Protein AF-A0AAW1DKM3-F1 (afdb_monomer_lite)

Secondary structure (DSSP, 8-state):
----SSSEEEEEEEETTTEEEEEEEE-S--GGG-EEEEEEEE-SS-EEEEEEEE---------

Radius of gyration: 15.53 Å; chains: 1; bounding box: 32×28×52 Å

pLDDT: mean 88.66, std 10.2, range [56.25, 95.25]

InterPro domains:
  IPR013098 Immunoglobulin I-set [PF07679] (21-54)
  IPR013783 Immunoglobulin-like fold [G3DSA:2.60.40.10] (2-58)
  IPR036179 Immunoglobulin-like domain superfamily [SSF48726] (2-55)

Structure (mmCIF, N/CA/C/O backbone):
data_AF-A0AAW1DKM3-F1
#
_entry.id   AF-A0AAW1DKM3-F1
#
loop_
_atom_site.group_PDB
_atom_site.id
_atom_site.type_symbol
_atom_site.label_atom_id
_atom_site.label_alt_id
_atom_site.label_comp_id
_atom_site.label_asym_id
_atom_site.label_entity_id
_atom_site.label_seq_id
_atom_site.pdbx_PDB_ins_code
_atom_site.Cartn_x
_atom_site.Cartn_y
_atom_site.Cartn_z
_atom_site.occupancy
_atom_site.B_iso_or_equiv
_atom_site.auth_seq_id
_atom_site.auth_comp_id
_atom_site.auth_asym_id
_atom_site.auth_atom_id
_atom_site.pdbx_PDB_model_num
ATOM 1 N N . MET A 1 1 ? -11.620 6.461 -5.247 1.00 81.19 1 MET A N 1
ATOM 2 C CA . MET A 1 1 ? -10.253 7.011 -5.128 1.00 81.19 1 MET A CA 1
ATOM 3 C C . MET A 1 1 ? -10.048 7.403 -3.677 1.00 81.19 1 MET A C 1
ATOM 5 O O . MET A 1 1 ? -10.924 8.066 -3.136 1.00 81.19 1 MET A O 1
ATOM 9 N N . ILE A 1 2 ? -8.978 6.938 -3.031 1.00 87.44 2 ILE A N 1
ATOM 10 C CA . ILE A 1 2 ? -8.662 7.354 -1.657 1.00 87.44 2 ILE A CA 1
ATOM 11 C C . ILE A 1 2 ? -8.047 8.751 -1.729 1.00 87.44 2 ILE A C 1
ATOM 13 O O . ILE A 1 2 ? -7.157 8.990 -2.539 1.00 87.44 2 ILE A O 1
ATOM 17 N N . VAL A 1 3 ? -8.553 9.675 -0.915 1.00 89.56 3 VAL A N 1
ATOM 18 C CA . VAL A 1 3 ? -8.082 11.063 -0.865 1.00 89.56 3 VAL A CA 1
ATOM 19 C C . VAL A 1 3 ? -7.267 11.262 0.407 1.00 89.56 3 VAL A C 1
ATOM 21 O O . VAL A 1 3 ? -7.651 10.786 1.481 1.00 89.56 3 VAL A O 1
ATOM 24 N N . ARG A 1 4 ? -6.134 11.963 0.281 1.00 91.06 4 ARG A N 1
ATOM 25 C CA . ARG A 1 4 ? -5.238 12.256 1.404 1.00 91.06 4 ARG A CA 1
ATOM 26 C C . ARG A 1 4 ? -6.010 12.979 2.508 1.00 91.06 4 ARG A C 1
ATOM 28 O O . ARG A 1 4 ? -6.677 13.979 2.260 1.00 91.06 4 ARG A O 1
ATOM 35 N N . SER A 1 5 ? -5.924 12.455 3.722 1.00 93.38 5 SER A N 1
ATOM 36 C CA . SER A 1 5 ? -6.641 12.945 4.900 1.00 93.38 5 SER A CA 1
ATOM 37 C C . SER A 1 5 ? -5.896 12.533 6.177 1.00 93.38 5 SER A C 1
ATOM 39 O O . SER A 1 5 ? -4.949 11.750 6.104 1.00 93.38 5 SER A O 1
ATOM 41 N N . PRO A 1 6 ? -6.307 13.003 7.368 1.00 94.44 6 PRO A N 1
ATOM 42 C CA . PRO A 1 6 ? -5.720 12.530 8.622 1.00 94.44 6 PRO A CA 1
ATOM 43 C C . PRO A 1 6 ? -5.818 11.007 8.814 1.00 94.44 6 PRO A C 1
ATOM 45 O O . PRO A 1 6 ? -4.937 10.418 9.436 1.00 94.44 6 PRO A O 1
ATOM 48 N N . LYS A 1 7 ? -6.857 10.375 8.249 1.00 94.56 7 LYS A N 1
ATOM 49 C CA . LYS A 1 7 ? -7.049 8.919 8.246 1.00 94.56 7 LYS A CA 1
ATOM 50 C C . LYS A 1 7 ? -6.189 8.215 7.195 1.00 94.56 7 LYS A C 1
ATOM 52 O O . LYS A 1 7 ? -5.559 7.210 7.503 1.00 94.56 7 LYS A O 1
ATOM 57 N N . TYR A 1 8 ? -6.166 8.742 5.971 1.00 95.19 8 TYR A N 1
ATOM 58 C CA . TYR A 1 8 ? -5.462 8.154 4.830 1.00 95.19 8 TYR A CA 1
ATOM 59 C C . TYR A 1 8 ? -4.244 8.994 4.457 1.00 95.19 8 TYR A C 1
ATOM 61 O O . TYR A 1 8 ? -4.367 10.036 3.807 1.00 95.19 8 TYR A O 1
ATOM 69 N N . PHE A 1 9 ? -3.064 8.528 4.844 1.00 95.25 9 PHE A N 1
ATOM 70 C CA . PHE A 1 9 ? -1.804 9.179 4.523 1.00 95.25 9 PHE A CA 1
ATOM 71 C C . PHE A 1 9 ? -1.121 8.444 3.369 1.00 95.25 9 PHE A C 1
ATOM 73 O O . PHE A 1 9 ? -0.988 7.225 3.407 1.00 95.25 9 PHE A O 1
ATOM 80 N N . MET A 1 10 ? -0.739 9.186 2.329 1.00 93.06 10 MET A N 1
ATOM 81 C CA . MET A 1 10 ? -0.124 8.642 1.118 1.00 93.06 10 MET A CA 1
ATOM 82 C C . MET A 1 10 ? 1.216 9.318 0.860 1.00 93.06 10 MET A C 1
ATOM 84 O O . MET A 1 10 ? 1.294 10.552 0.899 1.00 93.06 10 MET A O 1
ATOM 88 N N . GLU A 1 11 ? 2.223 8.504 0.567 1.00 92.75 11 GLU A N 1
ATOM 89 C CA . GLU A 1 11 ? 3.581 8.922 0.219 1.00 92.75 11 GLU A CA 1
ATOM 90 C C . GLU A 1 11 ? 4.034 8.204 -1.048 1.00 92.75 11 GLU A C 1
ATOM 92 O O . GLU A 1 11 ? 3.631 7.071 -1.316 1.00 92.75 11 GLU A O 1
ATOM 97 N N . GLU A 1 12 ? 4.868 8.881 -1.824 1.00 92.06 12 GLU A N 1
ATOM 98 C CA . GLU A 1 12 ? 5.480 8.346 -3.030 1.00 92.06 12 GLU A CA 1
ATOM 99 C C . GLU A 1 12 ? 6.994 8.479 -2.898 1.00 92.06 12 GLU A C 1
ATOM 101 O O . GLU A 1 12 ? 7.506 9.553 -2.575 1.00 92.06 12 GLU A O 1
ATOM 106 N N . GLU A 1 13 ? 7.698 7.384 -3.147 1.00 94.44 13 GLU A N 1
ATOM 107 C CA . GLU A 1 13 ? 9.152 7.332 -3.189 1.00 94.44 13 GLU A CA 1
ATOM 108 C C . GLU A 1 13 ? 9.587 6.992 -4.615 1.00 94.44 13 GLU A C 1
ATOM 110 O O . GLU A 1 13 ? 9.354 5.885 -5.106 1.00 94.44 13 GLU A O 1
ATOM 115 N N . THR A 1 14 ? 10.198 7.955 -5.304 1.00 94.12 14 THR A N 1
ATOM 116 C CA . THR A 1 14 ? 10.737 7.741 -6.650 1.00 94.12 14 THR A CA 1
ATOM 117 C C . THR A 1 14 ? 12.077 7.018 -6.567 1.00 94.12 14 THR A C 1
ATOM 119 O O . THR A 1 14 ? 13.009 7.480 -5.910 1.00 94.12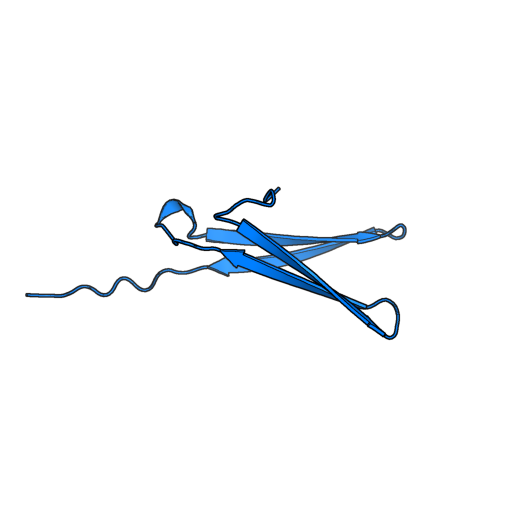 14 THR A O 1
ATOM 122 N N . GLY A 1 15 ? 12.180 5.895 -7.270 1.00 91.69 15 GLY A N 1
ATOM 123 C CA . GLY A 1 15 ? 13.394 5.104 -7.399 1.00 91.69 15 GLY A CA 1
ATOM 124 C C . GLY A 1 15 ? 14.102 5.310 -8.746 1.00 91.69 15 GLY A C 1
ATOM 125 O O . GLY A 1 15 ? 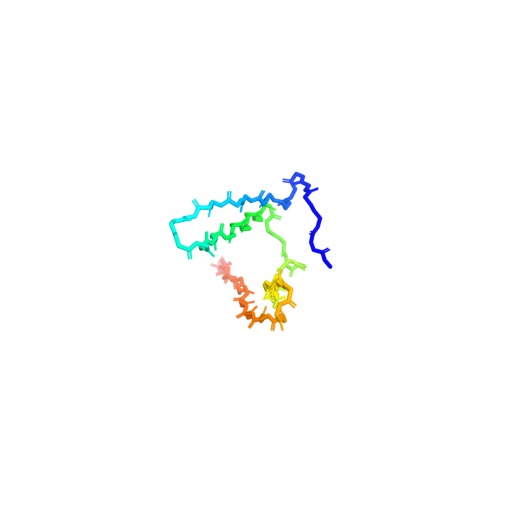13.635 6.041 -9.625 1.00 91.69 15 GLY A O 1
ATOM 126 N N . PRO A 1 16 ? 15.253 4.650 -8.948 1.00 93.38 16 PRO A N 1
ATOM 127 C CA . PRO A 1 16 ? 15.966 4.684 -10.220 1.00 93.38 16 PRO A CA 1
ATOM 128 C C . PRO A 1 16 ? 15.153 4.013 -11.341 1.00 93.38 16 PRO A C 1
ATOM 130 O O . PRO A 1 16 ? 14.255 3.212 -11.087 1.00 93.38 16 PRO A O 1
ATOM 133 N N . TYR A 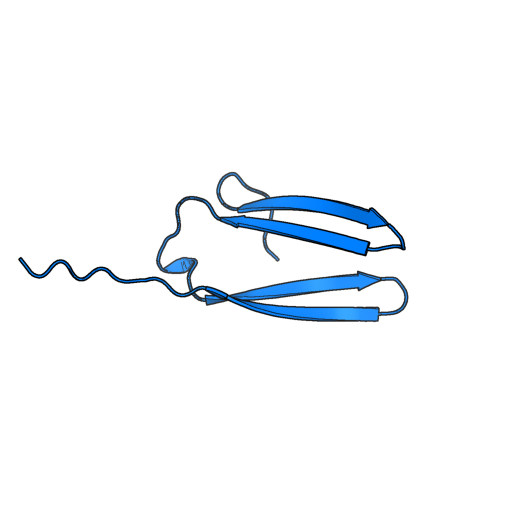1 17 ? 15.494 4.312 -12.598 1.00 90.50 17 TYR A N 1
ATOM 134 C CA . TYR A 1 17 ? 14.898 3.680 -13.787 1.00 90.50 17 TYR A CA 1
ATOM 135 C C . TYR A 1 17 ? 13.364 3.803 -13.888 1.00 90.50 17 TYR A C 1
ATOM 137 O O . TYR A 1 17 ? 12.690 2.842 -14.247 1.00 90.50 17 TYR A O 1
ATOM 145 N N . TYR A 1 18 ? 12.812 4.989 -13.606 1.00 87.81 18 TYR A N 1
ATOM 146 C CA . TYR A 1 18 ? 11.368 5.272 -13.703 1.00 87.81 18 TYR A CA 1
ATOM 147 C C . TYR A 1 18 ? 10.502 4.392 -12.789 1.00 87.81 18 TYR A C 1
ATOM 149 O O . TYR A 1 18 ? 9.363 4.061 -13.120 1.00 87.81 18 TYR A O 1
ATOM 157 N N . THR A 1 19 ? 11.048 4.000 -11.638 1.00 90.06 19 THR A N 1
ATOM 158 C CA . THR A 1 19 ? 10.307 3.258 -10.619 1.00 90.06 19 THR A CA 1
ATOM 159 C C . THR A 1 19 ? 9.738 4.215 -9.578 1.00 90.06 19 THR A C 1
ATOM 161 O O . THR A 1 19 ? 10.321 5.255 -9.281 1.00 90.06 19 THR A O 1
ATOM 164 N N . ALA A 1 20 ? 8.582 3.867 -9.025 1.00 90.56 20 ALA A N 1
ATOM 165 C CA . ALA A 1 20 ? 7.975 4.582 -7.914 1.00 90.56 20 ALA A CA 1
ATOM 166 C C . ALA A 1 20 ? 7.352 3.570 -6.953 1.00 90.56 20 ALA A C 1
ATOM 168 O O . ALA A 1 20 ? 6.716 2.603 -7.385 1.00 90.56 20 ALA A O 1
ATOM 169 N N . ILE A 1 21 ? 7.538 3.795 -5.658 1.00 91.88 21 ILE A N 1
ATOM 170 C CA . ILE A 1 21 ? 6.901 3.030 -4.591 1.00 91.88 21 ILE A CA 1
ATOM 171 C C . ILE A 1 21 ? 5.825 3.917 -3.972 1.00 91.88 21 ILE A C 1
ATOM 173 O O . ILE A 1 21 ? 6.101 5.027 -3.524 1.00 91.88 21 ILE A O 1
ATOM 177 N N . MET A 1 22 ? 4.585 3.428 -3.963 1.00 91.44 22 MET A N 1
ATOM 178 C CA . MET A 1 22 ? 3.447 4.121 -3.360 1.00 91.44 22 MET A CA 1
ATOM 179 C C . MET A 1 22 ? 3.111 3.492 -2.012 1.00 91.44 22 MET A C 1
ATOM 181 O O . MET A 1 22 ? 2.779 2.306 -1.939 1.00 91.44 22 MET A O 1
ATOM 185 N N . TYR A 1 23 ? 3.134 4.301 -0.958 1.00 92.25 23 TYR A N 1
ATOM 186 C CA . TYR A 1 23 ? 2.772 3.894 0.393 1.00 92.25 23 TYR A CA 1
ATOM 187 C C . TYR A 1 23 ? 1.398 4.455 0.762 1.00 92.25 23 TYR A C 1
ATOM 189 O O . TYR A 1 23 ? 1.139 5.649 0.615 1.00 92.25 23 TYR A O 1
ATOM 197 N N . LEU A 1 24 ? 0.521 3.595 1.287 1.00 93.38 24 LEU A N 1
ATOM 198 C CA . LEU A 1 24 ? -0.759 3.979 1.881 1.00 93.38 24 LEU A CA 1
ATOM 199 C C . LEU A 1 24 ? -0.769 3.569 3.354 1.00 93.38 24 LEU A C 1
ATOM 201 O O . LEU A 1 24 ? -0.817 2.385 3.680 1.00 93.38 24 LEU A O 1
ATOM 205 N N . THR A 1 25 ? -0.781 4.559 4.238 1.00 94.12 25 THR A N 1
ATOM 206 C CA . THR A 1 25 ? -0.957 4.372 5.678 1.00 94.12 25 THR A CA 1
ATOM 207 C C . THR A 1 25 ? -2.391 4.715 6.066 1.00 94.12 25 THR A C 1
ATOM 209 O O . THR A 1 25 ? -2.873 5.818 5.795 1.00 94.12 25 THR A O 1
ATOM 212 N N . ILE A 1 26 ? -3.067 3.780 6.732 1.00 94.31 26 ILE A N 1
ATOM 213 C CA . ILE A 1 26 ? -4.444 3.936 7.212 1.00 94.31 26 ILE A CA 1
ATOM 214 C C . ILE A 1 26 ? -4.410 3.995 8.735 1.00 94.31 26 ILE A C 1
ATOM 216 O O . ILE A 1 26 ? -4.038 3.024 9.392 1.00 94.31 26 ILE A O 1
ATOM 220 N N . LYS A 1 27 ? -4.766 5.148 9.297 1.00 94.19 27 LYS A N 1
ATOM 221 C CA . LYS A 1 27 ? -4.842 5.357 10.746 1.00 94.19 27 LYS A CA 1
ATOM 222 C C . LYS A 1 27 ? -6.237 5.016 11.253 1.00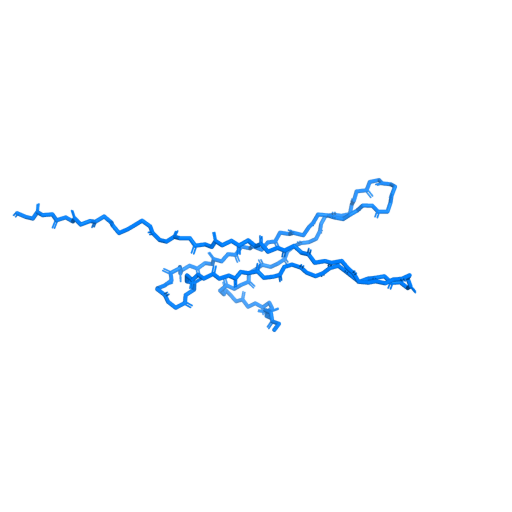 94.19 27 LYS A C 1
ATOM 224 O O . LYS A 1 27 ? -7.209 5.187 10.524 1.00 94.19 27 LYS A O 1
ATOM 229 N N . ASP A 1 28 ? -6.311 4.595 12.515 1.00 92.44 28 ASP A N 1
ATOM 230 C CA . ASP A 1 28 ? -7.576 4.347 13.214 1.00 92.44 28 ASP A CA 1
ATOM 231 C C . ASP A 1 28 ? -8.500 3.394 12.428 1.00 92.44 28 ASP A C 1
ATOM 233 O O . ASP A 1 28 ? -9.574 3.761 11.936 1.00 92.44 28 ASP A O 1
ATOM 237 N N . ILE A 1 29 ? -8.008 2.165 12.219 1.00 91.12 29 ILE A N 1
ATOM 238 C CA . ILE A 1 29 ? -8.709 1.149 11.432 1.00 91.12 29 ILE A CA 1
ATOM 239 C C . ILE A 1 29 ? -10.006 0.738 12.119 1.00 91.12 29 ILE A C 1
ATOM 241 O O . ILE A 1 29 ? -10.026 0.264 13.253 1.00 91.12 29 ILE A O 1
ATOM 245 N N . HIS A 1 30 ? -11.084 0.833 11.354 1.00 91.81 30 HIS A N 1
ATOM 246 C CA . HIS A 1 30 ? -12.418 0.378 11.692 1.00 91.81 30 HIS A CA 1
ATOM 247 C C . HIS A 1 30 ? -12.833 -0.785 10.788 1.00 91.81 30 HIS A C 1
ATOM 249 O O . HIS A 1 30 ? -12.265 -1.018 9.722 1.00 91.81 30 HIS A O 1
ATOM 255 N N . LYS A 1 31 ? -13.902 -1.497 11.171 1.00 90.44 31 LYS A N 1
ATOM 256 C CA . LYS A 1 31 ? -14.476 -2.575 10.342 1.00 90.44 31 LYS A CA 1
ATOM 257 C C . LYS A 1 31 ? -14.830 -2.112 8.922 1.00 90.44 31 LYS A C 1
ATOM 259 O O . LYS A 1 31 ? -14.746 -2.916 8.003 1.00 90.44 31 LYS A O 1
ATOM 264 N N . SER A 1 32 ? -15.200 -0.840 8.748 1.00 91.19 32 SER A N 1
ATOM 265 C CA . SER A 1 32 ? -15.503 -0.233 7.444 1.00 91.19 32 SER A CA 1
ATOM 266 C C . SER A 1 32 ? -14.294 -0.116 6.516 1.00 91.19 32 SER A C 1
ATOM 268 O O . SER A 1 32 ? -14.477 0.035 5.315 1.00 91.19 32 SER A O 1
ATOM 270 N N . ASP A 1 33 ? -13.079 -0.157 7.064 1.00 92.44 33 ASP A N 1
ATOM 271 C CA . ASP A 1 33 ? -11.838 -0.072 6.290 1.00 92.44 33 ASP A CA 1
ATOM 272 C C . ASP A 1 33 ? -11.352 -1.464 5.857 1.00 92.44 33 ASP A C 1
ATOM 274 O O . ASP A 1 33 ? -10.453 -1.601 5.039 1.00 92.44 33 ASP A O 1
ATOM 278 N N . LEU A 1 34 ? -11.936 -2.541 6.384 1.00 93.25 34 LEU A N 1
ATOM 279 C CA . LEU A 1 34 ? -11.584 -3.886 5.945 1.00 93.25 34 LEU A CA 1
ATOM 280 C C . LEU A 1 34 ? -12.151 -4.136 4.548 1.00 93.25 34 LEU A C 1
ATOM 282 O O . LEU A 1 34 ? -13.308 -3.826 4.265 1.00 93.25 34 LEU A O 1
ATOM 286 N N . GLY A 1 35 ? -11.356 -4.745 3.672 1.00 93.69 35 GLY A N 1
ATOM 287 C CA . GLY A 1 35 ? -11.787 -4.988 2.302 1.00 93.69 35 GLY A CA 1
ATOM 288 C C . GLY A 1 35 ? -10.663 -4.959 1.281 1.00 93.69 35 GLY A C 1
ATOM 289 O O . GLY A 1 35 ? -9.483 -5.088 1.606 1.00 93.69 35 GLY A O 1
ATOM 290 N N . GLY A 1 36 ? -11.064 -4.863 0.016 1.00 94.62 36 GLY A N 1
ATOM 291 C CA . GLY A 1 36 ? -10.152 -4.781 -1.117 1.00 94.62 36 GLY A CA 1
ATOM 292 C C . GLY A 1 36 ? -9.695 -3.347 -1.373 1.00 94.62 36 GLY A C 1
ATOM 293 O O . GLY A 1 36 ? -10.508 -2.433 -1.481 1.00 94.62 36 GLY A O 1
ATOM 294 N N . TYR A 1 37 ? -8.394 -3.184 -1.542 1.00 94.38 37 TYR A N 1
ATOM 295 C CA . TYR A 1 37 ? -7.719 -1.969 -1.961 1.00 94.38 37 TYR A CA 1
ATOM 296 C C . TYR A 1 37 ? -7.143 -2.198 -3.352 1.00 94.38 37 TYR A C 1
ATOM 298 O O . TYR A 1 37 ? -6.429 -3.173 -3.575 1.00 94.38 37 TYR A O 1
ATOM 306 N N . LYS A 1 38 ? -7.446 -1.301 -4.290 1.00 94.94 38 LYS A N 1
ATOM 307 C CA . LYS A 1 38 ? -6.882 -1.331 -5.641 1.00 94.94 38 LYS A CA 1
ATOM 308 C C . LYS A 1 38 ? -5.837 -0.228 -5.775 1.00 94.94 38 LYS A C 1
ATOM 310 O O . LYS A 1 38 ? -6.158 0.951 -5.639 1.00 94.94 38 LYS A O 1
ATOM 315 N N . CYS A 1 39 ? -4.605 -0.632 -6.048 1.00 91.50 39 CYS A N 1
ATOM 316 C CA . CYS A 1 39 ? -3.523 0.242 -6.466 1.00 91.50 39 CYS A CA 1
ATOM 317 C C . CYS A 1 39 ? -3.557 0.345 -7.993 1.00 91.50 39 CYS A C 1
ATOM 319 O O . CYS A 1 39 ? -3.638 -0.679 -8.672 1.00 91.50 39 CYS A O 1
ATOM 321 N N . VAL A 1 40 ? -3.534 1.566 -8.525 1.00 92.12 40 VAL A N 1
ATOM 322 C CA . VAL A 1 40 ? -3.573 1.821 -9.969 1.00 92.12 40 VAL A CA 1
ATOM 323 C C . VAL A 1 40 ? -2.387 2.699 -10.329 1.00 92.12 40 VAL A C 1
ATOM 325 O O . VAL A 1 40 ? -2.265 3.804 -9.807 1.00 92.12 40 VAL A O 1
ATOM 328 N N . SER A 1 41 ? -1.540 2.207 -11.228 1.00 89.69 41 SER A N 1
ATOM 329 C CA . SER A 1 41 ? -0.464 2.974 -11.852 1.00 89.69 41 SER A CA 1
ATOM 330 C C . SER A 1 41 ? -0.883 3.342 -13.270 1.00 89.69 41 SER A C 1
ATOM 332 O O . SER A 1 41 ? -1.389 2.487 -13.998 1.00 89.69 41 SER A O 1
ATOM 334 N N . LYS A 1 42 ? -0.707 4.609 -13.649 1.00 91.38 42 LYS A N 1
ATOM 335 C CA . LYS A 1 42 ? -1.070 5.124 -14.974 1.00 91.38 42 LYS A CA 1
ATOM 336 C C . LYS A 1 42 ? 0.113 5.847 -15.590 1.00 91.38 42 LYS A C 1
ATOM 338 O O . LYS A 1 42 ? 0.699 6.721 -14.953 1.00 91.38 42 LYS A O 1
ATOM 343 N N . ASN A 1 43 ? 0.432 5.522 -16.834 1.00 90.25 43 ASN A N 1
ATOM 344 C CA . ASN A 1 43 ? 1.393 6.261 -17.642 1.00 90.25 43 ASN A CA 1
ATOM 345 C C . ASN A 1 43 ? 0.810 6.528 -19.041 1.00 90.25 43 ASN A C 1
ATOM 347 O O . ASN A 1 43 ? -0.323 6.162 -19.341 1.00 90.25 43 ASN A O 1
ATOM 351 N N . SER A 1 44 ? 1.572 7.191 -19.910 1.00 92.50 44 SER A N 1
ATOM 352 C CA . SER A 1 44 ? 1.133 7.494 -21.279 1.00 92.50 44 SER A CA 1
ATOM 353 C C . SER A 1 44 ? 0.957 6.258 -22.173 1.00 92.50 44 SER A C 1
ATOM 355 O O . SER A 1 44 ? 0.338 6.366 -23.228 1.00 92.50 44 SER A O 1
ATOM 357 N N . ILE A 1 45 ? 1.504 5.104 -21.777 1.00 92.12 45 ILE A N 1
ATOM 358 C CA . ILE A 1 45 ? 1.436 3.835 -22.515 1.00 92.12 45 ILE A CA 1
ATOM 359 C C . ILE A 1 45 ? 0.199 3.033 -22.085 1.00 92.12 45 ILE A C 1
ATOM 361 O O . ILE A 1 45 ? -0.394 2.335 -22.907 1.00 92.12 45 ILE A O 1
ATOM 365 N N . GLY A 1 46 ? -0.217 3.143 -20.822 1.00 93.50 46 GLY A N 1
ATOM 366 C CA . GLY A 1 46 ? -1.415 2.494 -20.312 1.00 93.50 46 GLY A CA 1
ATOM 367 C C . GLY A 1 46 ? -1.524 2.468 -18.789 1.00 93.50 46 GLY A C 1
ATOM 368 O O . GLY A 1 46 ? -0.819 3.173 -18.063 1.00 93.50 46 GLY A O 1
ATOM 369 N N . ASP A 1 47 ? -2.424 1.599 -18.327 1.00 94.31 47 ASP A N 1
ATOM 370 C CA . ASP A 1 47 ? -2.789 1.430 -16.924 1.00 94.31 47 ASP A CA 1
ATOM 371 C C . ASP A 1 47 ? -2.396 0.025 -16.435 1.00 94.31 47 ASP A C 1
ATOM 373 O O . ASP A 1 47 ? -2.597 -0.971 -17.132 1.00 94.31 47 ASP A O 1
ATOM 377 N N . ALA A 1 48 ? -1.883 -0.062 -15.208 1.00 91.62 48 ALA A N 1
ATOM 378 C CA . ALA A 1 48 ? -1.628 -1.313 -14.499 1.00 91.62 48 ALA A CA 1
ATOM 379 C C . ALA A 1 48 ? -2.319 -1.292 -13.130 1.00 91.62 48 ALA A C 1
ATOM 381 O O . ALA A 1 48 ? -2.352 -0.260 -12.455 1.00 91.62 48 ALA A O 1
ATOM 382 N N . GLU A 1 49 ? -2.856 -2.435 -12.699 1.00 94.69 49 GLU A N 1
ATOM 383 C CA . GLU A 1 49 ? -3.581 -2.547 -11.433 1.00 94.69 49 GLU A CA 1
ATOM 384 C C . GLU A 1 49 ? -3.109 -3.712 -10.563 1.00 94.69 49 GLU A C 1
ATOM 386 O O . GLU A 1 49 ? -2.842 -4.812 -11.041 1.00 94.69 49 GLU A O 1
ATOM 391 N N . GLY A 1 50 ? -3.043 -3.458 -9.257 1.00 92.38 50 GLY A N 1
ATOM 392 C CA . GLY A 1 50 ? -2.773 -4.451 -8.224 1.00 92.38 50 GLY A CA 1
ATOM 393 C C . GLY A 1 50 ? -3.854 -4.399 -7.151 1.00 92.38 50 GLY A C 1
ATOM 394 O O . GLY A 1 50 ? -4.313 -3.318 -6.783 1.00 92.38 50 GLY A O 1
ATOM 395 N N . THR A 1 51 ? -4.274 -5.556 -6.641 1.00 94.56 51 THR A N 1
ATOM 396 C CA . THR A 1 51 ? -5.286 -5.632 -5.577 1.00 94.56 51 THR A CA 1
ATOM 397 C C . THR A 1 51 ? -4.671 -6.192 -4.303 1.00 94.56 51 THR A C 1
ATOM 399 O O . THR A 1 51 ? -4.015 -7.229 -4.324 1.00 94.56 51 THR A O 1
ATOM 402 N N . ILE A 1 52 ? -4.913 -5.513 -3.188 1.00 93.50 52 ILE A N 1
ATOM 403 C CA . ILE A 1 52 ? -4.499 -5.898 -1.838 1.00 93.50 52 ILE A CA 1
ATOM 404 C C . ILE A 1 52 ? -5.773 -6.089 -1.018 1.00 93.50 52 ILE A C 1
ATOM 406 O O . ILE A 1 52 ? -6.709 -5.306 -1.153 1.00 93.50 52 ILE A O 1
ATOM 410 N N . ARG A 1 53 ? -5.847 -7.111 -0.164 1.00 94.06 53 ARG A N 1
ATOM 411 C CA . ARG A 1 53 ? -7.003 -7.311 0.719 1.00 94.06 53 ARG A CA 1
ATOM 412 C C . ARG A 1 53 ? -6.588 -7.206 2.174 1.00 94.06 53 ARG A C 1
ATOM 414 O O . ARG A 1 53 ? -5.720 -7.945 2.626 1.00 94.06 53 ARG A O 1
ATOM 421 N N . LEU A 1 54 ? -7.232 -6.292 2.888 1.00 91.9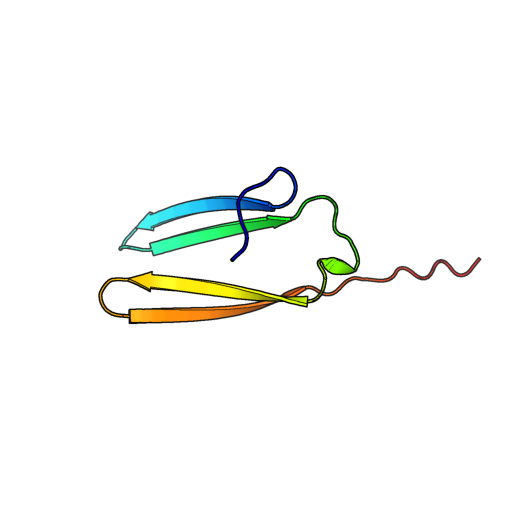4 54 LEU A N 1
ATOM 422 C CA . LEU A 1 54 ? -7.017 -6.063 4.304 1.00 91.94 54 LEU A CA 1
ATOM 423 C C . LEU A 1 54 ? -8.012 -6.888 5.118 1.00 91.94 54 LEU A C 1
ATOM 425 O O . LEU A 1 54 ? -9.227 -6.760 4.944 1.00 91.94 54 LEU A O 1
ATOM 429 N N . TYR A 1 55 ? -7.487 -7.721 6.010 1.00 90.44 55 TYR A N 1
ATOM 430 C CA . TYR A 1 55 ? -8.271 -8.532 6.935 1.00 90.44 55 TYR A CA 1
ATOM 431 C C . TYR A 1 55 ? -8.065 -8.029 8.362 1.00 90.44 55 TYR A C 1
ATOM 433 O O . TYR A 1 55 ? -6.955 -7.669 8.746 1.00 90.44 55 TYR A O 1
ATOM 441 N N . GLY A 1 56 ? -9.137 -8.012 9.151 1.00 84.00 56 GLY A N 1
ATOM 442 C CA . GLY A 1 56 ? -9.059 -7.736 10.582 1.00 84.00 56 GLY A CA 1
ATOM 443 C C . GLY A 1 56 ? -8.858 -9.032 11.360 1.00 84.00 56 GLY A C 1
ATOM 444 O O . GLY A 1 56 ? -9.539 -10.021 11.092 1.00 84.00 56 GLY A O 1
ATOM 445 N N . MET A 1 57 ? -7.960 -9.027 12.344 1.00 69.38 57 MET A N 1
ATOM 446 C CA . MET A 1 57 ? -7.898 -10.084 13.352 1.00 69.38 57 MET A CA 1
ATOM 447 C C . MET A 1 57 ? -8.866 -9.722 14.478 1.00 69.38 57 MET A C 1
ATOM 449 O O . MET A 1 57 ? -8.615 -8.800 15.251 1.00 69.38 57 MET A O 1
ATOM 453 N N . TYR A 1 58 ? -9.997 -10.418 14.563 1.00 63.56 58 TYR A N 1
ATOM 454 C CA . TYR A 1 58 ? -10.893 -10.274 15.707 1.00 63.56 58 TYR A CA 1
ATOM 455 C C . TYR A 1 58 ? -10.322 -11.084 16.8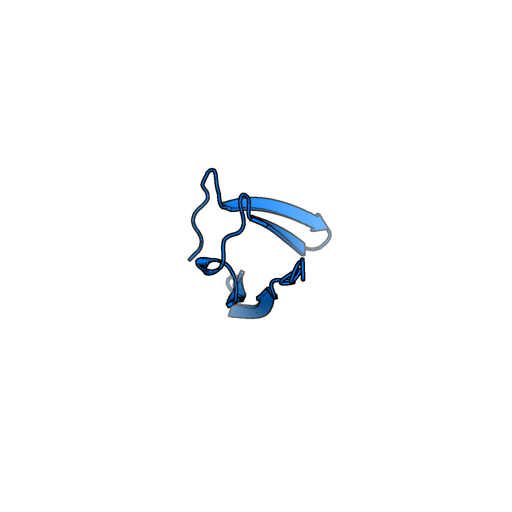71 1.00 63.56 58 TYR A C 1
ATOM 457 O O . TYR A 1 58 ? -10.455 -12.305 16.902 1.00 63.56 58 TYR A O 1
ATOM 465 N N . GLN A 1 59 ? -9.672 -10.416 17.825 1.00 56.25 59 GLN A N 1
ATOM 466 C CA . GLN A 1 59 ? -9.321 -11.047 19.092 1.00 56.25 59 GLN A CA 1
ATOM 467 C C . GLN A 1 59 ? -10.610 -11.187 19.909 1.00 56.25 59 GLN A C 1
ATOM 469 O O . GLN A 1 59 ? -11.084 -10.239 20.534 1.00 56.25 59 GLN A O 1
ATOM 474 N N . VAL A 1 60 ? -11.234 -12.363 19.829 1.00 59.34 60 VAL A N 1
ATOM 475 C CA . VAL A 1 60 ? -12.350 -12.725 20.702 1.00 59.34 60 VAL A CA 1
ATOM 476 C C . VAL A 1 60 ? -11.761 -12.945 22.092 1.00 59.34 60 VAL A C 1
ATOM 478 O O . VAL A 1 60 ? -11.177 -13.989 22.366 1.00 59.34 60 VAL A O 1
ATOM 481 N N . PHE A 1 61 ? -11.865 -11.942 22.962 1.00 57.31 61 PHE A N 1
ATOM 482 C CA . PHE A 1 61 ? -11.637 -12.135 24.389 1.00 57.31 61 PHE A CA 1
ATOM 483 C C . PHE A 1 61 ? -12.836 -12.911 24.937 1.00 57.31 61 PHE A C 1
ATOM 485 O O . PHE A 1 61 ? -13.902 -12.341 25.163 1.00 57.31 61 PHE A O 1
ATOM 492 N N . ILE A 1 62 ? -12.683 -14.227 25.067 1.00 57.44 62 ILE A N 1
ATOM 493 C CA . ILE A 1 62 ? -13.596 -15.041 25.867 1.00 57.44 62 ILE A CA 1
ATOM 494 C C . ILE A 1 62 ? -13.228 -14.746 27.326 1.00 57.44 62 ILE A C 1
ATOM 496 O O . ILE A 1 62 ? -12.112 -15.050 27.746 1.00 57.44 62 ILE A O 1
ATOM 500 N N . ILE A 1 63 ? -14.127 -14.055 28.027 1.00 63.31 63 ILE A N 1
ATOM 501 C CA . ILE A 1 63 ? -14.111 -13.885 29.489 1.00 63.31 63 ILE A CA 1
ATOM 502 C C . ILE A 1 63 ? -14.486 -15.188 30.186 1.00 63.31 63 ILE A C 1
ATOM 504 O O . ILE A 1 63 ? -15.341 -15.918 29.634 1.00 63.31 63 ILE A O 1
#

Foldseek 3Di:
DDDDDPQWHWDWDADPPRDIDIDIDGPPDDPVPFAKDKDWDADPVGIDIDIDGHDDDPPPPDD

Sequence (63 aa):
MIVRSPKYFMEEETGPYYTAIMYLTIKDIHKSDLGGYKCVSKNSIGDAEGTIRLYGMYQVFII

Organism: NCBI:txid488301